Protein AF-A0AAE4NSV3-F1 (afdb_monomer)

pLDDT: mean 74.86, std 18.13, range [35.09, 97.0]

Mean predicted aligned error: 9.47 Å

Secondary structure (DSSP, 8-state):
--HHHHHHHHHHHHHHHSTTSSPP---TT--SSS---SS--S-S------HHHHHHHHHHTHHHHHHHHHHSTTHHHHHHHHHHHHHHHHHHHHHHHHHSHHHHHHHHHHHHHHHHHHHHHHS-TT------HHHHHHHHHHHHHHHHHHHT-

Organism: NCBI:txid90909

Structure (mmCIF, N/CA/C/O backbone):
data_AF-A0AAE4NSV3-F1
#
_entry.id   AF-A0AAE4NSV3-F1
#
loop_
_atom_site.group_PDB
_atom_site.id
_atom_site.type_symbol
_atom_site.label_atom_id
_atom_site.label_alt_id
_atom_site.label_comp_id
_atom_site.label_asym_id
_atom_site.label_entity_id
_atom_site.label_seq_id
_atom_site.pdbx_PDB_ins_code
_atom_site.Cartn_x
_atom_site.Cartn_y
_atom_site.Cartn_z
_atom_site.occupancy
_atom_site.B_iso_or_equiv
_atom_site.auth_seq_id
_atom_site.auth_comp_id
_atom_site.auth_asym_id
_atom_site.auth_atom_id
_atom_site.pdbx_PDB_model_num
ATOM 1 N N . MET A 1 1 ? -10.984 -1.705 21.089 1.00 61.91 1 MET A N 1
ATOM 2 C CA . MET A 1 1 ? -10.450 -1.366 19.748 1.00 61.91 1 MET A CA 1
ATOM 3 C C . MET A 1 1 ? -11.579 -0.787 18.914 1.00 61.91 1 MET A C 1
ATOM 5 O O . MET A 1 1 ? -12.696 -1.270 19.038 1.00 61.91 1 MET A O 1
ATOM 9 N N . LYS A 1 2 ? -11.322 0.249 18.108 1.00 74.06 2 LYS A N 1
ATOM 10 C CA . LYS A 1 2 ? -12.332 0.786 17.184 1.00 74.06 2 LYS A CA 1
ATOM 11 C C . LYS A 1 2 ? -12.401 -0.157 15.969 1.00 74.06 2 LYS A C 1
ATOM 13 O O . LYS A 1 2 ? -11.367 -0.337 15.326 1.00 74.06 2 LYS A O 1
ATOM 18 N N . PRO A 1 3 ? -13.552 -0.780 15.662 1.00 83.88 3 PRO A N 1
ATOM 19 C CA . PRO A 1 3 ? -13.617 -1.868 14.683 1.00 83.88 3 PRO A CA 1
ATOM 20 C C . PRO A 1 3 ? -13.300 -1.395 13.260 1.00 83.88 3 PRO A C 1
ATOM 22 O O . PRO A 1 3 ? -12.600 -2.079 12.524 1.00 83.88 3 PRO A O 1
ATOM 25 N N . VAL A 1 4 ? -13.738 -0.189 12.896 1.00 87.50 4 VAL A N 1
ATOM 26 C CA . VAL A 1 4 ? -13.551 0.373 11.550 1.00 87.50 4 VAL A CA 1
ATOM 27 C C . VAL A 1 4 ? -12.074 0.606 11.190 1.00 87.50 4 VAL A C 1
ATOM 29 O O . VAL A 1 4 ? -11.639 0.061 10.180 1.00 87.50 4 VAL A O 1
ATOM 32 N N . PRO A 1 5 ? -11.254 1.342 11.971 1.00 87.06 5 PRO A N 1
ATOM 33 C CA . PRO A 1 5 ? -9.848 1.544 11.615 1.00 87.06 5 PRO A CA 1
ATOM 34 C C . PRO A 1 5 ? -9.016 0.260 11.684 1.00 87.06 5 PRO A C 1
ATOM 36 O O . PRO A 1 5 ? -8.049 0.140 10.935 1.00 87.06 5 PRO A O 1
ATOM 39 N N . PHE A 1 6 ? -9.402 -0.701 12.527 1.00 91.19 6 PHE A N 1
ATOM 40 C CA . PHE A 1 6 ? -8.782 -2.024 12.551 1.00 91.19 6 PHE A CA 1
ATOM 41 C C . PHE A 1 6 ? -9.059 -2.793 11.251 1.00 91.19 6 PHE A C 1
ATOM 43 O O . PHE A 1 6 ? -8.125 -3.244 10.592 1.00 91.19 6 PHE A O 1
ATOM 50 N N . LEU A 1 7 ? -10.331 -2.888 10.843 1.00 92.81 7 LEU A N 1
ATOM 51 C CA . LEU A 1 7 ? -10.731 -3.538 9.590 1.00 92.81 7 LEU A CA 1
ATOM 52 C C . LEU A 1 7 ? -10.101 -2.860 8.374 1.00 92.81 7 LEU A C 1
ATOM 54 O O . LEU A 1 7 ? -9.686 -3.534 7.436 1.00 92.81 7 LEU A O 1
ATOM 58 N N . ALA A 1 8 ? -9.982 -1.534 8.410 1.00 93.06 8 ALA A N 1
ATOM 59 C CA . ALA A 1 8 ? -9.340 -0.770 7.356 1.00 93.06 8 ALA A CA 1
ATOM 60 C C . ALA A 1 8 ? -7.849 -1.127 7.221 1.00 93.06 8 ALA A C 1
ATOM 62 O O . ALA A 1 8 ? -7.381 -1.362 6.112 1.00 93.06 8 ALA A O 1
ATOM 63 N N . ALA A 1 9 ? -7.116 -1.255 8.335 1.00 92.81 9 ALA A N 1
ATOM 64 C CA . ALA A 1 9 ? -5.719 -1.699 8.322 1.00 92.81 9 ALA A CA 1
ATOM 65 C C . ALA A 1 9 ? -5.583 -3.154 7.846 1.00 92.81 9 ALA A C 1
ATOM 67 O O . ALA A 1 9 ? -4.703 -3.462 7.043 1.00 92.81 9 ALA A O 1
ATOM 68 N N . LEU A 1 10 ? -6.487 -4.037 8.279 1.00 93.62 10 LEU A N 1
ATOM 69 C CA . LEU A 1 10 ? -6.518 -5.428 7.831 1.00 93.62 10 LEU A CA 1
ATOM 70 C C . LEU A 1 10 ? -6.750 -5.533 6.317 1.00 93.62 10 LEU A C 1
ATOM 72 O O . LEU A 1 10 ? -6.074 -6.308 5.645 1.00 93.62 10 LEU A O 1
ATOM 76 N N . LEU A 1 11 ? -7.654 -4.715 5.771 1.00 93.94 11 LEU A N 1
ATOM 77 C CA . LEU A 1 11 ? -7.907 -4.631 4.335 1.00 93.94 11 LEU A CA 1
ATOM 78 C C . LEU A 1 11 ? -6.651 -4.219 3.562 1.00 93.94 11 LEU A C 1
ATOM 80 O O . LEU A 1 11 ? -6.367 -4.819 2.528 1.00 93.94 11 LEU A O 1
ATOM 84 N N . VAL A 1 12 ? -5.866 -3.263 4.071 1.00 93.88 12 VAL A N 1
ATOM 85 C CA . VAL A 1 12 ? -4.582 -2.899 3.450 1.00 93.88 12 VAL A CA 1
ATOM 86 C C . VAL A 1 12 ? -3.610 -4.080 3.463 1.00 93.88 12 VAL A C 1
ATOM 88 O O . VAL A 1 12 ? -3.029 -4.393 2.427 1.00 93.88 12 VAL A O 1
ATOM 91 N N . ILE A 1 13 ? -3.454 -4.764 4.601 1.00 93.44 13 ILE A N 1
ATOM 92 C CA . ILE A 1 13 ? -2.545 -5.917 4.721 1.00 93.44 13 ILE A CA 1
ATOM 93 C C . ILE A 1 13 ? -2.923 -7.008 3.717 1.00 93.44 13 ILE A C 1
ATOM 95 O O . ILE A 1 13 ? -2.057 -7.515 3.006 1.00 93.44 13 ILE A O 1
ATOM 99 N N . VAL A 1 14 ? -4.214 -7.335 3.615 1.00 92.69 14 VAL A N 1
ATOM 100 C CA . VAL A 1 14 ? -4.713 -8.299 2.627 1.00 92.69 14 VAL A CA 1
ATOM 101 C C . VAL A 1 14 ? -4.455 -7.796 1.210 1.00 92.69 14 VAL A C 1
ATOM 103 O O . VAL A 1 14 ? -3.956 -8.541 0.376 1.00 92.69 14 VAL A O 1
ATOM 106 N N . ALA A 1 15 ? -4.736 -6.528 0.918 1.00 90.94 15 ALA A N 1
ATOM 107 C CA . ALA A 1 15 ? -4.502 -5.967 -0.406 1.00 90.94 15 ALA A CA 1
ATOM 108 C C . ALA A 1 15 ? -3.027 -6.064 -0.833 1.00 90.94 15 ALA A C 1
ATOM 110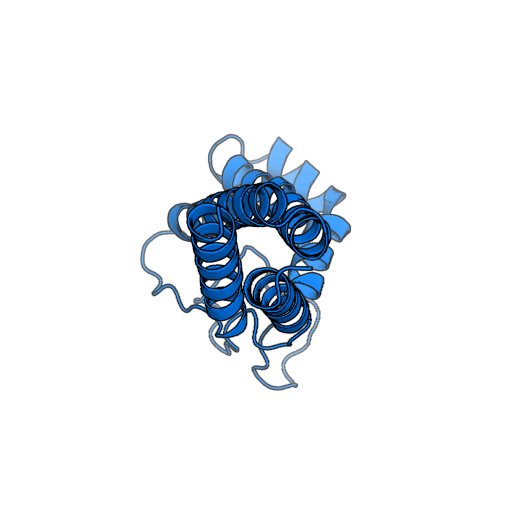 O O . ALA A 1 15 ? -2.751 -6.376 -1.990 1.00 90.94 15 ALA A O 1
ATOM 111 N N . MET A 1 16 ? -2.088 -5.853 0.095 1.00 89.94 16 MET A N 1
ATOM 112 C CA . MET A 1 16 ? -0.644 -5.927 -0.155 1.00 89.94 16 MET A CA 1
ATOM 113 C C . MET A 1 16 ? -0.157 -7.338 -0.508 1.00 89.94 16 MET A C 1
ATOM 115 O O . MET A 1 16 ? 0.791 -7.479 -1.282 1.00 89.94 16 MET A O 1
ATOM 119 N N . THR A 1 17 ? -0.772 -8.385 0.045 1.00 87.88 17 THR A N 1
ATOM 120 C CA . THR A 1 17 ? -0.356 -9.775 -0.212 1.00 87.88 17 THR A CA 1
ATOM 121 C C . THR A 1 17 ? -0.969 -10.355 -1.479 1.00 87.88 17 THR A C 1
ATOM 123 O O . THR A 1 17 ? -0.488 -11.368 -1.983 1.00 87.88 17 THR A O 1
ATOM 126 N N . MET A 1 18 ? -2.007 -9.718 -2.022 1.00 86.38 18 MET A N 1
ATOM 127 C CA . MET A 1 18 ? -2.705 -10.228 -3.193 1.00 86.38 18 MET A CA 1
ATOM 128 C C . MET A 1 18 ? -1.930 -9.973 -4.493 1.00 86.38 18 MET A C 1
ATOM 130 O O . MET A 1 18 ? -1.376 -8.888 -4.684 1.00 86.38 18 MET A O 1
ATOM 134 N N . PRO A 1 19 ? -1.966 -10.917 -5.450 1.00 79.69 19 PRO A N 1
ATOM 135 C CA . PRO A 1 19 ? -1.258 -10.809 -6.728 1.00 79.69 19 PRO A CA 1
ATOM 136 C C . PRO A 1 19 ? -1.875 -9.774 -7.685 1.00 79.69 19 PRO A C 1
ATOM 138 O O . PRO A 1 19 ? -1.386 -9.581 -8.786 1.00 79.69 19 PRO A O 1
ATOM 141 N N . TRP A 1 20 ? -2.954 -9.092 -7.305 1.00 81.88 20 TRP A N 1
ATOM 142 C CA . TRP A 1 20 ? -3.569 -8.003 -8.076 1.00 81.88 20 TRP A CA 1
ATOM 143 C C . TRP A 1 20 ? -3.316 -6.623 -7.454 1.00 81.88 20 TRP A C 1
ATOM 145 O O . TRP A 1 20 ? -4.064 -5.672 -7.701 1.00 81.88 20 TRP A O 1
ATOM 155 N N . PHE A 1 21 ? -2.278 -6.492 -6.619 1.00 82.50 21 PHE A N 1
ATOM 156 C CA . PHE A 1 21 ? -1.843 -5.182 -6.137 1.00 82.50 21 PHE A CA 1
ATOM 157 C C . PHE A 1 21 ? -1.412 -4.283 -7.299 1.00 82.50 21 PHE A C 1
ATOM 159 O O . PHE A 1 21 ? -1.786 -3.111 -7.345 1.00 82.50 21 PHE A O 1
ATOM 166 N N . THR A 1 22 ? -0.714 -4.855 -8.280 1.00 75.12 22 THR A N 1
ATOM 167 C CA . THR A 1 22 ? -0.444 -4.232 -9.580 1.00 75.12 22 THR A CA 1
ATOM 168 C C . THR A 1 22 ? -1.338 -4.835 -10.673 1.00 75.12 22 THR A C 1
ATOM 170 O O . THR A 1 22 ? -1.864 -5.941 -10.509 1.00 75.12 22 THR A O 1
ATOM 173 N N . PRO A 1 23 ? -1.568 -4.131 -11.798 1.00 68.50 23 PRO A N 1
ATOM 174 C CA . PRO A 1 23 ? -2.300 -4.697 -12.919 1.00 68.50 23 PRO A CA 1
ATOM 175 C C . PRO A 1 23 ? -1.499 -5.845 -13.542 1.00 68.50 23 PRO A C 1
ATOM 177 O O . PRO A 1 23 ? -0.295 -5.729 -13.770 1.00 68.50 23 PRO A O 1
ATOM 180 N N . GLY A 1 24 ? -2.182 -6.934 -13.889 1.00 60.12 24 GLY A N 1
ATOM 181 C CA . GLY A 1 24 ? -1.624 -7.944 -14.784 1.00 60.12 24 GLY A CA 1
ATOM 182 C C . GLY A 1 24 ? -1.433 -7.346 -16.178 1.00 60.12 24 GLY A C 1
ATOM 183 O O . GLY A 1 24 ? -2.380 -6.810 -16.757 1.00 60.12 24 GLY A O 1
ATOM 184 N N . SER A 1 25 ? -0.218 -7.384 -16.722 1.00 56.31 25 SER A N 1
ATOM 185 C CA . SER A 1 25 ? 0.082 -6.800 -18.033 1.00 56.31 25 SER A CA 1
ATOM 186 C C . SER A 1 25 ? 0.932 -7.743 -18.882 1.00 56.31 25 SER A C 1
ATOM 188 O O . SER A 1 25 ? 1.963 -8.231 -18.431 1.00 56.31 25 SER A O 1
ATOM 190 N N . LYS A 1 26 ? 0.491 -7.967 -20.129 1.00 48.56 26 LYS A N 1
ATOM 191 C CA . LYS A 1 26 ? 1.248 -8.615 -21.218 1.00 48.56 26 LYS A CA 1
ATOM 192 C C . LYS A 1 26 ? 1.999 -7.607 -22.104 1.00 48.56 26 LYS A C 1
ATOM 194 O O . LYS A 1 26 ? 2.693 -8.024 -23.024 1.00 48.56 26 LYS A O 1
ATOM 199 N N . SER A 1 27 ? 1.847 -6.300 -21.880 1.00 42.38 27 SER A N 1
ATOM 200 C CA . SER A 1 27 ? 2.454 -5.271 -22.730 1.00 42.38 27 SER A CA 1
ATOM 201 C C . SER A 1 27 ? 3.701 -4.680 -22.056 1.00 42.38 27 SER A C 1
ATOM 203 O O . SER A 1 27 ? 3.567 -4.091 -20.976 1.00 42.38 27 SER A O 1
ATOM 205 N N . PRO A 1 28 ? 4.891 -4.772 -22.682 1.00 46.94 28 PRO A N 1
ATOM 206 C CA . PRO A 1 28 ? 6.161 -4.268 -22.136 1.00 46.94 28 PRO A CA 1
ATOM 207 C C . PRO A 1 28 ? 6.210 -2.736 -21.942 1.00 46.94 28 PRO A C 1
ATOM 209 O O . PRO A 1 28 ? 7.157 -2.218 -21.339 1.00 46.94 28 PRO A O 1
ATOM 212 N N . GLU A 1 29 ? 5.182 -2.034 -22.425 1.00 38.38 29 GLU A N 1
ATOM 213 C CA . GLU A 1 29 ? 5.003 -0.579 -22.381 1.00 38.38 29 GLU A CA 1
ATOM 214 C C . GLU A 1 29 ? 4.337 -0.078 -21.087 1.00 38.38 29 GLU A C 1
ATOM 216 O O . GLU A 1 29 ? 4.465 1.094 -20.745 1.00 38.38 29 GLU A O 1
ATOM 221 N N . ILE A 1 30 ? 3.658 -0.945 -20.323 1.00 46.03 30 ILE A N 1
ATOM 222 C CA . ILE A 1 30 ? 2.914 -0.538 -19.119 1.00 46.03 30 ILE A CA 1
ATOM 223 C C . ILE A 1 30 ? 3.738 -0.889 -17.886 1.00 46.03 30 ILE A C 1
ATOM 225 O O . ILE A 1 30 ? 3.730 -2.024 -17.406 1.00 46.03 30 ILE A O 1
ATOM 229 N N . ARG A 1 31 ? 4.475 0.102 -17.386 1.00 52.78 31 ARG A N 1
ATOM 230 C CA . ARG A 1 31 ? 5.407 -0.051 -16.270 1.00 52.78 31 ARG A CA 1
ATOM 231 C C . ARG A 1 31 ? 4.902 0.737 -15.074 1.00 52.78 31 ARG A C 1
ATOM 233 O O . ARG A 1 31 ? 5.019 1.952 -15.030 1.00 52.78 31 ARG A O 1
ATOM 240 N N . MET A 1 32 ? 4.366 0.027 -14.084 1.00 54.62 32 MET A N 1
ATOM 241 C CA . MET A 1 32 ? 4.151 0.610 -12.758 1.00 54.62 32 MET A CA 1
ATOM 242 C C . MET A 1 32 ? 5.501 0.804 -12.042 1.00 54.62 32 MET A C 1
ATOM 244 O O . MET A 1 32 ? 5.614 1.617 -11.147 1.00 54.62 32 MET A O 1
ATOM 248 N N . PHE A 1 33 ? 6.560 0.117 -12.475 1.00 51.97 33 PHE A N 1
ATOM 249 C CA . PHE A 1 33 ? 7.918 0.273 -11.968 1.00 51.97 33 PHE A CA 1
ATOM 250 C C . PHE A 1 33 ? 8.937 -0.126 -13.032 1.00 51.97 33 PHE A C 1
ATOM 252 O O . PHE A 1 33 ? 8.625 -0.907 -13.932 1.00 51.97 33 PHE A O 1
ATOM 259 N N . LEU A 1 34 ? 10.203 0.242 -12.818 1.00 44.47 34 LEU A N 1
ATOM 260 C CA . LEU A 1 34 ? 11.388 -0.408 -13.401 1.00 44.47 34 LEU A CA 1
ATOM 261 C C . LEU A 1 34 ? 11.493 -1.926 -13.069 1.00 44.47 34 LEU A C 1
ATOM 263 O O . LEU A 1 34 ? 12.547 -2.533 -13.222 1.00 44.47 34 LEU A O 1
ATOM 267 N N . ALA A 1 35 ? 10.416 -2.557 -12.597 1.00 44.12 35 ALA A N 1
ATOM 268 C CA . ALA A 1 35 ? 10.253 -3.990 -12.445 1.00 44.12 35 ALA A CA 1
ATOM 269 C C . ALA A 1 35 ? 9.645 -4.562 -13.733 1.00 44.12 35 ALA A C 1
ATOM 271 O O . ALA A 1 35 ? 8.554 -5.127 -13.744 1.00 44.12 35 ALA A O 1
ATOM 272 N N . THR A 1 36 ? 10.383 -4.468 -14.839 1.00 43.59 36 THR A N 1
ATOM 273 C CA . THR A 1 36 ? 10.367 -5.609 -15.754 1.00 43.59 36 THR A CA 1
ATOM 274 C C . THR A 1 36 ? 10.908 -6.779 -14.949 1.00 43.59 36 THR A C 1
ATOM 276 O O . THR A 1 36 ? 12.094 -6.785 -14.612 1.00 43.59 36 THR A O 1
ATOM 279 N N . SER A 1 37 ? 10.040 -7.718 -14.572 1.00 36.81 37 SER A N 1
ATOM 280 C CA . SER A 1 37 ? 10.473 -9.050 -14.152 1.00 36.81 37 SER A CA 1
ATOM 281 C C . SER A 1 37 ? 11.424 -9.576 -15.233 1.00 36.81 37 SER A C 1
ATOM 283 O O . SER A 1 37 ? 10.969 -9.743 -16.364 1.00 36.81 37 SER A O 1
ATOM 285 N N . PRO A 1 38 ? 12.728 -9.779 -14.979 1.00 39.09 38 PRO A N 1
ATOM 286 C CA . PRO A 1 38 ? 13.631 -10.314 -15.986 1.00 39.09 38 PRO A CA 1
ATOM 287 C C . PRO A 1 38 ? 13.901 -11.792 -15.719 1.00 39.09 38 PRO A C 1
ATOM 289 O O . PRO A 1 38 ? 15.015 -12.249 -15.933 1.00 39.09 38 PRO A O 1
ATOM 292 N N . GLU A 1 39 ? 12.912 -12.533 -15.208 1.00 35.09 39 GLU A N 1
ATOM 293 C CA . GLU A 1 39 ? 13.086 -13.972 -14.997 1.00 35.09 39 GLU A CA 1
ATOM 294 C C . GLU A 1 39 ? 11.778 -14.775 -14.961 1.00 35.09 39 GLU A C 1
ATOM 296 O O . GLU A 1 39 ? 11.618 -15.730 -14.207 1.00 35.09 39 GLU A O 1
ATOM 301 N N . LYS A 1 40 ? 10.823 -14.436 -15.830 1.00 38.75 40 LYS A N 1
ATOM 302 C CA . LYS A 1 40 ? 9.923 -15.466 -16.357 1.00 38.75 40 LYS A CA 1
ATOM 303 C C . LYS A 1 40 ? 10.032 -15.441 -17.869 1.00 38.75 40 LYS A C 1
ATOM 305 O O . LYS A 1 40 ? 9.790 -14.411 -18.493 1.00 38.75 40 LYS A O 1
ATOM 310 N N . GLY A 1 41 ? 10.469 -16.568 -18.430 1.00 37.28 41 GLY A N 1
ATOM 311 C CA . GLY A 1 41 ? 10.489 -16.800 -19.868 1.00 37.28 41 GLY A CA 1
ATOM 312 C C . GLY A 1 41 ? 9.103 -16.606 -20.504 1.00 37.28 41 GLY A C 1
ATOM 313 O O . GLY A 1 41 ? 8.125 -16.327 -19.809 1.00 37.28 41 GLY A O 1
ATOM 314 N N . PRO A 1 42 ? 8.986 -16.770 -21.830 1.00 37.28 42 PRO A N 1
ATOM 315 C CA . PRO A 1 42 ? 7.811 -16.367 -22.607 1.00 37.28 42 PRO A CA 1
ATOM 316 C C . PRO A 1 42 ? 6.535 -17.207 -22.369 1.00 37.28 42 PRO A C 1
ATOM 318 O O . PRO A 1 42 ? 5.610 -17.166 -23.176 1.00 37.28 42 PRO A O 1
ATOM 321 N N . ALA A 1 43 ? 6.433 -17.942 -21.263 1.00 42.44 43 ALA A N 1
ATOM 322 C CA . ALA A 1 43 ? 5.290 -18.773 -20.925 1.00 42.44 43 ALA A CA 1
ATOM 323 C C . ALA A 1 43 ? 4.999 -18.703 -19.419 1.00 42.44 43 ALA A C 1
ATOM 325 O O . ALA A 1 43 ? 5.636 -19.397 -18.639 1.00 42.44 43 ALA A O 1
ATOM 326 N N . GLU A 1 44 ? 4.072 -17.827 -19.020 1.00 39.44 44 GLU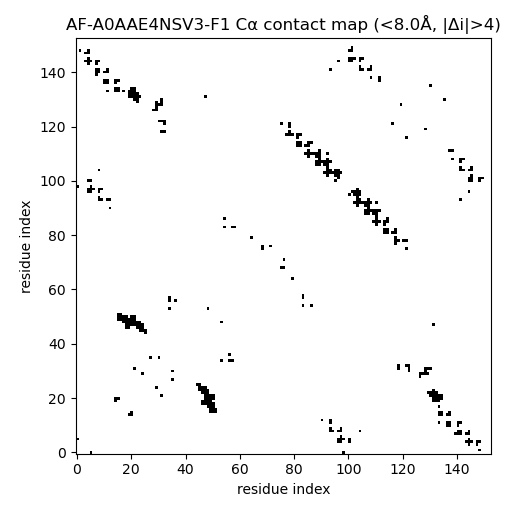 A N 1
ATOM 327 C CA . GLU A 1 44 ? 3.022 -18.054 -18.007 1.00 39.44 44 GLU A CA 1
ATOM 328 C C . GLU A 1 44 ? 2.291 -16.731 -17.723 1.00 39.44 44 GLU A C 1
ATOM 330 O O . GLU A 1 44 ? 2.899 -15.668 -17.664 1.00 39.44 44 GLU A O 1
ATOM 335 N N . GLY A 1 45 ? 0.958 -16.790 -17.677 1.00 42.44 45 GLY A N 1
ATOM 336 C CA . GLY A 1 45 ? 0.057 -15.685 -18.008 1.00 42.44 45 GLY A CA 1
ATOM 337 C C . GLY A 1 45 ? 0.152 -14.414 -17.159 1.00 42.44 45 GLY A C 1
ATOM 338 O O . GLY A 1 45 ? 0.731 -14.393 -16.082 1.00 42.44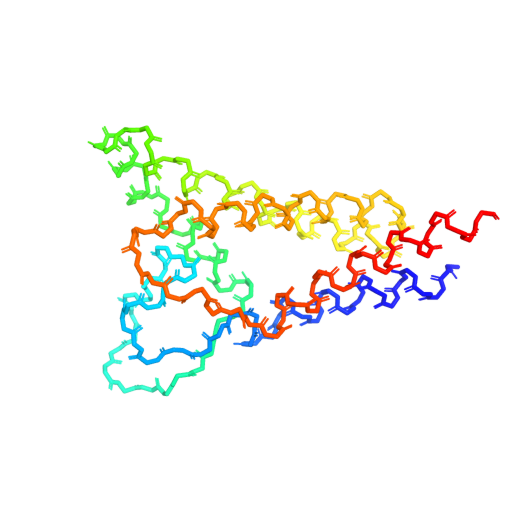 45 GLY A O 1
ATOM 339 N N . GLY A 1 46 ? -0.460 -13.346 -17.684 1.00 52.53 46 GLY A N 1
ATOM 340 C CA . GLY A 1 46 ? -0.454 -11.977 -17.152 1.00 52.53 4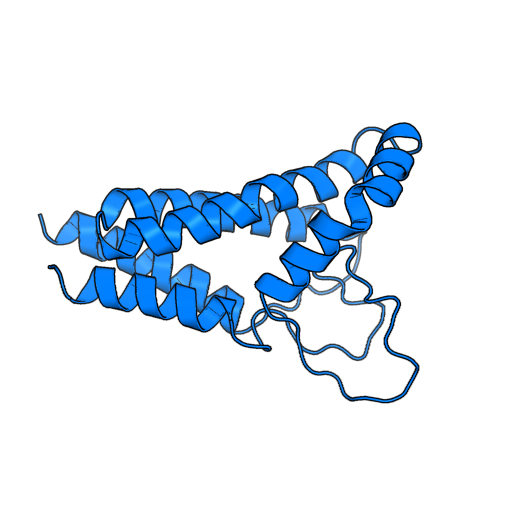6 GLY A CA 1
ATOM 341 C C . GLY A 1 46 ? -1.142 -11.798 -15.799 1.00 52.53 46 GLY A C 1
ATOM 342 O O . GLY A 1 46 ? -2.100 -11.039 -15.689 1.00 52.53 46 GLY A O 1
ATOM 343 N N . GLN A 1 47 ? -0.655 -12.491 -14.778 1.00 59.09 47 GLN A N 1
ATOM 344 C CA . GLN A 1 47 ? -0.962 -12.244 -13.381 1.00 59.09 47 GLN A CA 1
ATOM 345 C C . GLN A 1 47 ? -0.194 -10.999 -12.925 1.00 59.09 47 GLN A C 1
ATOM 347 O O . GLN A 1 47 ? 0.958 -10.794 -13.307 1.00 59.09 47 GLN A O 1
ATOM 352 N N . GLY A 1 48 ? -0.863 -10.128 -12.168 1.00 64.75 48 GLY A N 1
ATOM 353 C CA . GLY A 1 48 ? -0.215 -8.983 -11.535 1.00 64.75 48 GLY A CA 1
ATOM 354 C C . GLY A 1 48 ? 0.816 -9.424 -10.491 1.00 64.75 48 GLY A C 1
ATOM 355 O O . GLY A 1 48 ? 1.035 -10.612 -10.249 1.00 64.75 48 GLY A O 1
ATOM 356 N N . LEU A 1 49 ? 1.440 -8.444 -9.852 1.00 75.69 49 LEU A N 1
ATOM 357 C CA . LEU A 1 49 ? 2.389 -8.647 -8.765 1.00 75.69 49 LEU A CA 1
ATOM 358 C C . LEU A 1 49 ? 1.761 -8.222 -7.441 1.00 75.69 49 LEU A C 1
ATOM 360 O O . LEU A 1 49 ? 1.002 -7.247 -7.379 1.00 75.69 49 LEU A O 1
ATOM 364 N N . SER A 1 50 ? 2.126 -8.928 -6.372 1.00 83.62 50 SER A N 1
ATOM 365 C CA . SER A 1 50 ? 1.860 -8.448 -5.020 1.00 83.62 50 SER A CA 1
ATOM 366 C C . SER A 1 50 ? 2.781 -7.279 -4.665 1.00 83.62 50 SER A C 1
ATOM 368 O O . SER A 1 50 ? 3.823 -7.048 -5.291 1.00 83.62 50 SER A O 1
ATOM 370 N N . PHE A 1 51 ? 2.424 -6.542 -3.614 1.00 83.56 51 PHE A N 1
ATOM 371 C CA . PHE A 1 51 ? 3.280 -5.488 -3.073 1.00 83.56 51 PHE A CA 1
ATOM 372 C C . PHE A 1 51 ? 4.626 -6.040 -2.583 1.00 83.56 51 PHE A C 1
ATOM 374 O O . PHE A 1 51 ? 5.667 -5.401 -2.739 1.00 83.56 51 PHE A O 1
ATOM 381 N N . VAL A 1 52 ? 4.615 -7.253 -2.026 1.00 83.81 52 VAL A N 1
ATOM 382 C CA . VAL A 1 52 ? 5.816 -7.932 -1.526 1.00 83.81 52 VAL A CA 1
ATOM 383 C C . VAL A 1 52 ? 6.759 -8.296 -2.670 1.00 83.81 52 VAL A C 1
ATOM 385 O O . VAL A 1 52 ? 7.970 -8.126 -2.537 1.00 83.81 52 VAL A O 1
ATOM 388 N N . ASP A 1 53 ? 6.226 -8.753 -3.803 1.00 80.56 53 ASP A N 1
ATOM 389 C CA . ASP A 1 53 ? 7.041 -9.107 -4.970 1.00 80.56 53 ASP A CA 1
ATOM 390 C C . ASP A 1 53 ? 7.714 -7.873 -5.577 1.00 80.56 53 ASP A C 1
ATOM 392 O O . ASP A 1 53 ? 8.894 -7.918 -5.932 1.00 80.56 53 ASP A O 1
ATOM 396 N N . MET A 1 54 ? 7.009 -6.737 -5.608 1.00 78.00 54 MET A N 1
ATOM 397 C CA . MET A 1 54 ? 7.611 -5.459 -5.994 1.00 78.00 54 MET A CA 1
ATOM 398 C C . MET A 1 54 ? 8.728 -5.037 -5.044 1.00 78.00 54 MET A C 1
ATOM 400 O O . MET A 1 54 ? 9.820 -4.690 -5.499 1.00 78.00 54 MET A O 1
ATOM 404 N N . ALA A 1 55 ? 8.479 -5.098 -3.732 1.00 81.81 55 ALA A N 1
ATOM 405 C CA . ALA A 1 55 ? 9.482 -4.764 -2.731 1.00 81.81 55 ALA A CA 1
ATOM 406 C C . ALA A 1 55 ? 10.731 -5.639 -2.915 1.00 81.81 55 ALA A C 1
ATOM 408 O O . ALA A 1 55 ? 11.837 -5.117 -3.029 1.00 81.81 55 ALA A O 1
ATOM 409 N N . LYS A 1 56 ? 10.567 -6.963 -3.040 1.00 78.44 56 LYS A N 1
ATOM 410 C CA . LYS A 1 56 ? 11.675 -7.896 -3.303 1.00 78.44 56 LYS A CA 1
ATOM 411 C C . LYS A 1 56 ? 12.468 -7.511 -4.549 1.00 78.44 56 LYS A C 1
ATOM 413 O O . LYS A 1 56 ? 13.693 -7.475 -4.485 1.00 78.44 56 LYS A O 1
ATOM 418 N N . GLY A 1 57 ? 11.794 -7.182 -5.652 1.00 73.69 57 GLY A N 1
ATOM 419 C CA . GLY A 1 57 ? 12.452 -6.765 -6.892 1.00 73.69 57 GLY A CA 1
ATOM 420 C C . GLY A 1 57 ? 13.336 -5.525 -6.728 1.00 73.69 57 GLY A C 1
ATOM 421 O O . GLY A 1 57 ? 14.395 -5.441 -7.348 1.00 73.69 57 GLY A O 1
ATOM 422 N N . ILE A 1 58 ? 12.936 -4.595 -5.860 1.00 74.19 58 ILE A N 1
ATOM 423 C CA . ILE A 1 58 ? 13.679 -3.361 -5.576 1.00 74.19 58 ILE A CA 1
ATOM 424 C C . ILE A 1 58 ? 14.807 -3.612 -4.570 1.00 74.19 58 ILE A C 1
ATOM 426 O O . ILE A 1 58 ? 15.929 -3.167 -4.783 1.00 74.19 58 ILE A O 1
ATOM 430 N N . TYR A 1 59 ? 14.558 -4.357 -3.492 1.00 75.88 59 TYR A N 1
ATOM 431 C CA . TYR A 1 59 ? 15.566 -4.585 -2.450 1.00 75.88 59 TYR A CA 1
ATOM 432 C C . TYR A 1 59 ? 16.651 -5.590 -2.855 1.00 75.88 59 TYR A C 1
ATOM 434 O O . TYR A 1 59 ? 17.802 -5.421 -2.456 1.00 75.88 59 TYR A O 1
ATOM 442 N N . LEU A 1 60 ? 16.324 -6.619 -3.646 1.00 75.56 60 LEU A N 1
ATOM 443 C CA . LEU A 1 60 ? 17.288 -7.654 -4.047 1.00 75.56 60 LEU A CA 1
ATOM 444 C C . LEU A 1 60 ? 18.210 -7.206 -5.187 1.00 75.56 60 LEU A C 1
ATOM 446 O O . LEU A 1 60 ? 19.310 -7.727 -5.322 1.00 75.56 60 LEU A O 1
ATOM 450 N N . LYS A 1 61 ? 17.817 -6.206 -5.981 1.00 66.75 61 LYS A N 1
ATOM 451 C CA . LYS A 1 61 ? 18.638 -5.670 -7.083 1.00 66.75 61 LYS A CA 1
ATOM 452 C C . LYS A 1 61 ? 19.543 -4.510 -6.674 1.00 66.75 61 LYS A C 1
ATOM 454 O O . LYS A 1 61 ? 19.922 -3.689 -7.509 1.00 66.75 61 LYS A O 1
ATOM 459 N N . LYS A 1 62 ? 19.885 -4.426 -5.388 1.00 62.16 62 LYS A N 1
ATOM 460 C CA . LYS A 1 62 ? 20.607 -3.301 -4.781 1.00 62.16 62 LYS A CA 1
ATOM 461 C C . LYS A 1 62 ? 21.920 -2.957 -5.496 1.00 62.16 62 LYS A C 1
ATOM 463 O O . LYS A 1 62 ? 22.250 -1.779 -5.601 1.00 62.16 62 LYS A O 1
ATOM 468 N N . ASP A 1 63 ? 22.632 -3.951 -6.022 1.00 61.41 63 ASP A N 1
ATOM 469 C CA . ASP A 1 63 ? 23.920 -3.740 -6.697 1.00 61.41 63 ASP A CA 1
ATOM 470 C C . ASP A 1 63 ? 23.759 -3.147 -8.102 1.00 61.41 63 ASP A C 1
ATOM 472 O O . ASP A 1 63 ? 24.441 -2.182 -8.446 1.00 61.41 63 ASP A O 1
ATOM 476 N N . ALA A 1 64 ? 22.778 -3.631 -8.872 1.00 59.91 64 ALA A N 1
ATOM 477 C CA . ALA A 1 64 ? 22.405 -3.039 -10.159 1.00 59.91 64 ALA A CA 1
ATOM 478 C C . ALA A 1 64 ? 21.855 -1.611 -9.982 1.00 59.91 64 ALA A C 1
ATOM 480 O O . ALA A 1 64 ? 22.155 -0.716 -10.767 1.00 59.91 64 ALA A O 1
ATOM 481 N N . LEU A 1 65 ? 21.107 -1.385 -8.900 1.00 60.41 65 LEU A N 1
ATOM 482 C CA . LEU A 1 65 ? 20.599 -0.077 -8.491 1.00 60.41 65 LEU A CA 1
ATOM 483 C C . LEU A 1 65 ? 21.721 0.899 -8.129 1.00 60.41 65 LEU A C 1
ATOM 485 O O . LEU A 1 65 ? 21.674 2.057 -8.528 1.00 60.41 65 LEU A O 1
ATOM 489 N N . LYS A 1 66 ? 22.743 0.435 -7.401 1.00 61.81 66 LYS A N 1
ATOM 490 C CA . LYS A 1 66 ? 23.918 1.237 -7.038 1.00 61.81 66 LYS A CA 1
ATOM 491 C C . LYS A 1 66 ? 24.721 1.628 -8.277 1.00 61.81 66 LYS A C 1
ATOM 493 O O . LYS A 1 66 ? 25.161 2.769 -8.375 1.00 61.81 66 LYS A O 1
ATOM 498 N N . GLN A 1 67 ? 24.880 0.706 -9.222 1.00 61.50 67 GLN A N 1
ATOM 499 C CA . GLN A 1 67 ? 25.586 0.957 -10.474 1.00 61.50 67 GLN A CA 1
ATOM 500 C C . GLN A 1 67 ? 24.830 1.952 -11.371 1.00 61.50 67 GLN A C 1
ATOM 502 O O . GLN A 1 67 ? 25.445 2.876 -11.896 1.00 61.50 67 GLN A O 1
ATOM 507 N N . ASP A 1 68 ? 23.501 1.838 -11.474 1.00 60.41 68 ASP A N 1
ATOM 508 C CA . ASP A 1 68 ? 22.669 2.785 -12.233 1.00 60.41 68 ASP A CA 1
ATOM 509 C C . ASP A 1 68 ? 22.632 4.179 -11.572 1.00 60.41 68 ASP A C 1
ATOM 511 O O . ASP A 1 68 ? 22.654 5.198 -12.262 1.00 60.41 68 ASP A O 1
ATOM 515 N N . LEU A 1 69 ? 22.678 4.241 -10.231 1.00 62.34 69 LEU A N 1
ATOM 516 C CA . LEU A 1 69 ? 22.796 5.496 -9.473 1.00 62.34 69 LEU A CA 1
ATOM 517 C C . LEU A 1 69 ? 24.104 6.241 -9.757 1.00 62.34 69 LEU A C 1
ATOM 519 O O . LEU A 1 69 ? 24.108 7.467 -9.817 1.00 62.34 69 LEU A O 1
ATOM 523 N N . ILE A 1 70 ? 25.207 5.498 -9.884 1.00 62.62 70 ILE A N 1
ATOM 524 C CA . ILE A 1 70 ? 26.538 6.054 -10.155 1.00 62.62 70 ILE A CA 1
ATOM 525 C C . ILE A 1 70 ? 26.622 6.569 -11.600 1.00 62.62 70 ILE A C 1
ATOM 527 O O . ILE A 1 70 ? 27.308 7.555 -11.853 1.00 62.62 70 ILE A O 1
ATOM 531 N N . LEU A 1 71 ? 25.920 5.925 -12.539 1.00 58.56 71 LEU A N 1
ATOM 532 C CA . LEU A 1 71 ? 26.046 6.195 -13.974 1.00 58.56 71 LEU A CA 1
ATOM 533 C C . LEU A 1 71 ? 25.031 7.214 -14.527 1.00 58.56 71 LEU A C 1
ATOM 535 O O . LEU A 1 71 ? 25.369 7.934 -15.459 1.00 58.56 71 LEU A O 1
ATOM 539 N N . ASN A 1 72 ? 23.809 7.298 -13.985 1.00 58.06 72 ASN A N 1
ATOM 540 C CA . ASN A 1 72 ? 22.684 8.022 -14.608 1.00 58.06 72 ASN A CA 1
ATOM 541 C C . ASN A 1 72 ? 22.098 9.165 -13.745 1.00 58.06 72 ASN A C 1
ATOM 543 O O . ASN A 1 72 ? 20.884 9.377 -13.729 1.00 58.06 72 ASN A O 1
ATOM 547 N N . GLY A 1 73 ? 22.952 9.875 -13.004 1.00 54.81 73 GLY A N 1
ATOM 548 C CA . GLY A 1 73 ? 22.593 10.825 -11.942 1.00 54.81 73 GLY A CA 1
ATOM 549 C C . GLY A 1 73 ? 21.348 11.712 -12.147 1.00 54.81 73 GLY A C 1
ATOM 550 O O . GLY A 1 73 ? 21.094 12.268 -13.214 1.00 54.81 73 GLY A O 1
ATOM 551 N N . GLY A 1 74 ? 20.599 11.892 -11.051 1.00 57.28 74 GLY A N 1
ATOM 552 C CA . GLY A 1 74 ? 19.582 12.934 -10.870 1.00 57.28 74 GLY A CA 1
ATOM 553 C C . GLY A 1 74 ? 18.145 12.430 -10.998 1.00 57.28 74 GLY A C 1
ATOM 554 O O . GLY A 1 74 ? 17.495 12.138 -9.996 1.00 57.28 74 GLY A O 1
ATOM 555 N N . ALA A 1 75 ? 17.633 12.326 -12.226 1.00 55.94 75 ALA A N 1
ATOM 556 C CA . ALA A 1 75 ? 16.215 12.041 -12.476 1.00 55.94 75 ALA A CA 1
ATOM 557 C C . ALA A 1 75 ? 15.848 10.557 -12.279 1.00 55.94 75 ALA A C 1
ATOM 559 O O . ALA A 1 75 ? 14.867 10.241 -11.607 1.00 55.94 75 ALA A O 1
ATOM 560 N N . LYS A 1 76 ? 16.674 9.622 -12.776 1.00 57.88 76 LYS A N 1
ATOM 561 C CA . LYS A 1 76 ? 16.468 8.177 -12.546 1.00 57.88 76 LYS A CA 1
ATOM 562 C C . LYS A 1 76 ? 16.652 7.786 -11.077 1.00 57.88 76 LYS A C 1
ATOM 564 O O . LYS A 1 76 ? 15.985 6.876 -10.593 1.00 57.88 76 LYS A O 1
ATOM 569 N N . THR A 1 77 ? 17.512 8.503 -10.355 1.00 60.84 77 THR A N 1
ATOM 570 C CA . THR A 1 77 ? 17.803 8.281 -8.933 1.00 60.84 77 THR A CA 1
ATOM 571 C C . THR A 1 77 ? 16.573 8.495 -8.043 1.00 60.84 77 THR A C 1
ATOM 573 O O . THR A 1 77 ? 16.324 7.696 -7.139 1.00 60.84 77 THR A O 1
ATOM 576 N N . LEU A 1 78 ? 15.759 9.523 -8.317 1.00 62.34 78 LEU A N 1
ATOM 577 C CA . LEU A 1 78 ? 14.531 9.798 -7.557 1.00 62.34 78 LEU A CA 1
ATOM 578 C C . LEU A 1 78 ? 13.462 8.718 -7.765 1.00 62.34 78 LEU A C 1
ATOM 580 O O . LEU A 1 78 ? 12.839 8.283 -6.798 1.00 62.34 78 LEU A O 1
ATOM 584 N N . ASN A 1 79 ? 13.336 8.210 -8.993 1.00 64.31 79 ASN A N 1
ATOM 585 C CA . ASN A 1 79 ? 12.386 7.152 -9.367 1.00 64.31 79 ASN A CA 1
ATOM 586 C C . ASN A 1 79 ? 12.665 5.805 -8.689 1.00 64.31 79 ASN A C 1
ATOM 588 O O . ASN A 1 79 ? 11.824 4.914 -8.694 1.00 64.31 79 ASN A O 1
ATOM 592 N N . ILE A 1 80 ? 13.856 5.652 -8.118 1.00 66.44 80 ILE A N 1
ATOM 593 C CA . ILE A 1 80 ? 14.312 4.472 -7.386 1.00 66.44 80 ILE A CA 1
ATOM 594 C C . ILE A 1 80 ? 14.221 4.691 -5.869 1.00 66.44 80 ILE A C 1
ATOM 596 O O . ILE A 1 80 ? 13.823 3.791 -5.125 1.00 66.44 80 ILE A O 1
ATOM 600 N N . LEU A 1 81 ? 14.579 5.891 -5.401 1.00 72.50 81 LEU A N 1
ATOM 601 C CA . LEU A 1 81 ? 14.603 6.243 -3.979 1.00 72.50 81 LEU A CA 1
ATOM 602 C C . LEU A 1 81 ? 13.207 6.418 -3.378 1.00 72.50 81 LEU A C 1
ATOM 604 O O . LEU A 1 81 ? 12.961 5.928 -2.277 1.00 72.50 81 LEU A O 1
ATOM 608 N N . LEU A 1 82 ? 12.293 7.091 -4.085 1.00 79.88 82 LEU A N 1
ATOM 609 C CA . LEU A 1 82 ? 10.907 7.291 -3.638 1.00 79.88 82 LEU A CA 1
ATOM 610 C C . LEU A 1 82 ? 10.224 5.950 -3.274 1.00 79.88 82 LEU A C 1
ATOM 612 O O . LEU A 1 82 ? 9.724 5.815 -2.158 1.00 79.88 82 LEU A O 1
ATOM 616 N N . PRO A 1 83 ? 10.287 4.912 -4.125 1.00 77.75 83 PRO A N 1
ATOM 617 C CA . PRO A 1 83 ? 9.846 3.558 -3.805 1.00 77.75 83 PRO A CA 1
ATOM 618 C C . PRO A 1 83 ? 10.472 2.975 -2.546 1.00 77.75 83 PRO A C 1
ATOM 620 O O . PRO A 1 83 ? 9.767 2.458 -1.684 1.00 77.75 83 PRO A O 1
ATOM 623 N N . LEU A 1 84 ? 11.800 3.068 -2.439 1.00 82.50 84 LEU A N 1
ATOM 624 C CA . LEU A 1 84 ? 12.585 2.471 -1.361 1.00 82.50 84 LEU A CA 1
ATOM 625 C C . LEU A 1 84 ? 12.140 2.979 0.015 1.00 82.50 84 LEU A C 1
ATOM 627 O O . LEU A 1 84 ? 12.212 2.244 1.000 1.00 82.50 84 LEU A O 1
ATOM 631 N N . VAL A 1 85 ? 11.671 4.226 0.063 1.00 87.00 85 VAL A N 1
ATOM 632 C CA . VAL A 1 85 ? 11.093 4.862 1.250 1.00 87.00 85 VAL A CA 1
ATOM 633 C C . VAL A 1 85 ? 9.595 4.564 1.373 1.00 87.00 85 VAL A C 1
ATOM 635 O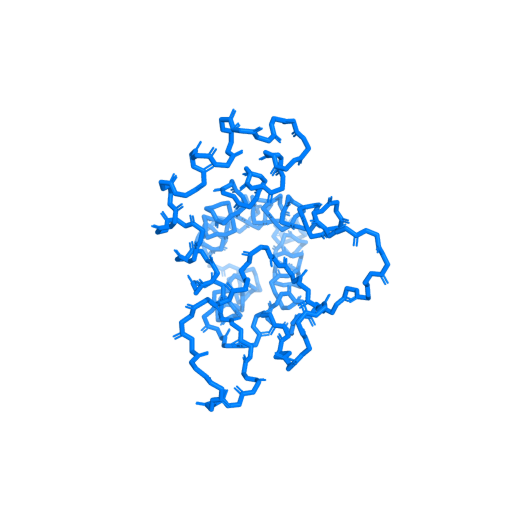 O . VAL A 1 85 ? 9.106 4.322 2.474 1.00 87.00 85 VAL A O 1
ATOM 638 N N . ALA A 1 86 ? 8.853 4.528 0.266 1.00 89.25 86 ALA A N 1
ATOM 639 C CA . ALA A 1 86 ? 7.420 4.250 0.279 1.00 89.25 86 ALA A CA 1
ATOM 640 C C . ALA A 1 86 ? 7.084 2.851 0.818 1.00 89.25 86 ALA A C 1
ATOM 642 O O . ALA A 1 86 ? 6.162 2.719 1.626 1.00 89.25 86 ALA A O 1
ATOM 643 N N . PHE A 1 87 ? 7.836 1.815 0.413 1.00 89.38 87 PHE A N 1
ATOM 644 C CA . PHE A 1 87 ? 7.549 0.428 0.798 1.00 89.38 87 PHE A CA 1
ATOM 645 C C . PHE A 1 87 ? 7.512 0.233 2.331 1.00 89.38 87 PHE A C 1
ATOM 647 O O . PHE A 1 87 ? 6.492 -0.238 2.844 1.00 89.38 87 PHE A O 1
ATOM 654 N N . PRO A 1 88 ? 8.545 0.641 3.097 1.00 91.94 88 PRO A N 1
ATOM 655 C CA . PRO A 1 88 ? 8.545 0.527 4.551 1.00 91.94 88 PRO A CA 1
ATOM 656 C C . PRO A 1 88 ? 7.480 1.392 5.218 1.00 91.94 88 PRO A C 1
ATOM 658 O O . PRO A 1 88 ? 6.885 0.944 6.193 1.00 91.94 88 PRO A O 1
ATOM 661 N N . LEU A 1 89 ? 7.205 2.597 4.702 1.00 95.19 89 LEU A N 1
ATOM 662 C CA . LEU A 1 89 ? 6.171 3.475 5.260 1.00 95.19 89 LEU A CA 1
ATOM 663 C C . LEU A 1 89 ? 4.778 2.848 5.154 1.00 95.19 89 LEU A C 1
ATOM 665 O O . LEU A 1 89 ? 4.014 2.899 6.112 1.00 95.19 89 LEU A O 1
ATOM 669 N N . ILE A 1 90 ? 4.460 2.221 4.021 1.00 94.44 90 ILE A N 1
ATOM 670 C CA . ILE A 1 90 ? 3.180 1.531 3.812 1.00 94.44 90 ILE A CA 1
ATOM 671 C C . ILE A 1 90 ? 3.059 0.329 4.756 1.00 94.44 90 ILE A C 1
ATOM 673 O O . ILE A 1 90 ? 2.041 0.182 5.430 1.00 94.44 90 ILE A O 1
ATOM 677 N N . VAL A 1 91 ? 4.103 -0.499 4.868 1.00 94.00 91 VAL A N 1
ATOM 678 C CA . VAL A 1 91 ? 4.114 -1.648 5.794 1.00 94.00 91 VAL A CA 1
ATOM 679 C C . VAL A 1 91 ? 3.951 -1.173 7.236 1.00 94.00 91 VAL A C 1
ATOM 681 O O . VAL A 1 91 ? 3.056 -1.632 7.945 1.00 94.00 91 VAL A O 1
ATOM 684 N N . LEU A 1 92 ? 4.778 -0.217 7.661 1.00 94.31 92 LEU A N 1
ATOM 685 C CA . LEU A 1 92 ? 4.742 0.342 9.007 1.00 94.31 92 LEU A CA 1
ATOM 686 C C . LEU A 1 92 ? 3.381 0.972 9.304 1.00 94.31 92 LEU A C 1
ATOM 688 O O . LEU A 1 92 ? 2.819 0.739 10.371 1.00 94.31 92 LEU A O 1
ATOM 692 N N . GLY A 1 93 ? 2.827 1.718 8.349 1.00 95.25 93 GLY A N 1
ATOM 693 C CA . GLY A 1 93 ? 1.513 2.333 8.456 1.00 95.25 93 GLY A CA 1
ATOM 694 C C . GLY A 1 93 ? 0.397 1.308 8.633 1.00 95.25 93 GLY A C 1
ATOM 695 O O . GLY A 1 93 ? -0.455 1.480 9.503 1.00 95.25 93 GLY A O 1
ATOM 696 N N . ALA A 1 94 ? 0.424 0.207 7.877 1.00 94.00 94 ALA A N 1
ATOM 697 C CA . ALA A 1 94 ? -0.562 -0.866 7.990 1.00 94.00 94 ALA A CA 1
ATOM 698 C C . ALA A 1 94 ? -0.488 -1.567 9.358 1.00 94.00 94 ALA A C 1
ATOM 700 O O . ALA A 1 94 ? -1.506 -1.706 10.037 1.00 94.00 94 ALA A O 1
ATOM 701 N N . PHE A 1 95 ? 0.717 -1.928 9.814 1.00 93.56 95 PHE A N 1
ATOM 702 C CA . PHE A 1 95 ? 0.917 -2.556 11.125 1.00 93.56 95 PHE A CA 1
ATOM 703 C C . PHE A 1 95 ? 0.560 -1.621 12.282 1.00 93.56 95 PHE A C 1
ATOM 705 O O . PHE A 1 95 ? -0.180 -2.005 13.188 1.00 93.56 95 PHE A O 1
ATOM 712 N N . MET A 1 96 ? 1.031 -0.373 12.249 1.00 92.88 96 MET A N 1
ATOM 713 C CA . MET A 1 96 ? 0.663 0.625 13.252 1.00 92.88 96 MET A CA 1
ATOM 714 C C . MET A 1 96 ? -0.830 0.953 13.197 1.00 92.88 96 MET A C 1
ATOM 716 O O . MET A 1 96 ? -1.406 1.266 14.233 1.00 92.88 96 MET A O 1
ATOM 720 N N . GLY A 1 97 ? -1.476 0.862 12.033 1.00 89.94 97 GLY A N 1
ATOM 721 C CA . GLY A 1 97 ? -2.905 1.120 11.852 1.00 89.94 97 GLY A CA 1
ATOM 722 C C . GLY A 1 97 ? -3.801 0.137 12.610 1.00 89.94 97 GLY A C 1
ATOM 723 O O . GLY A 1 97 ? -4.887 0.525 13.043 1.00 89.94 97 GLY A O 1
ATOM 724 N N . LEU A 1 98 ? -3.330 -1.095 12.853 1.00 90.31 98 LEU A N 1
ATOM 725 C CA . LEU A 1 98 ? -4.042 -2.093 13.663 1.00 90.31 98 LEU A CA 1
ATOM 726 C C . LEU A 1 98 ? -4.172 -1.671 15.135 1.00 90.31 98 LEU A C 1
ATOM 728 O O . LEU A 1 98 ? -5.193 -1.939 15.767 1.00 90.31 98 LEU A O 1
ATOM 732 N N . PHE A 1 99 ? -3.150 -1.005 15.683 1.00 85.06 99 PHE A N 1
ATOM 733 C CA . PHE A 1 99 ? -3.058 -0.702 17.118 1.00 85.06 99 PHE A CA 1
ATOM 734 C C . PHE A 1 99 ? -3.253 0.784 17.438 1.00 85.06 99 PHE A C 1
ATOM 736 O O . PHE A 1 99 ? -3.887 1.138 18.429 1.00 85.06 99 PHE A O 1
ATOM 743 N N . ASN A 1 100 ? -2.730 1.666 16.587 1.00 75.19 100 ASN A N 1
ATOM 744 C CA . ASN A 1 100 ? -2.627 3.107 16.792 1.00 75.19 100 ASN A CA 1
ATOM 745 C C . ASN A 1 100 ? -3.212 3.859 15.581 1.00 75.19 100 ASN A C 1
ATOM 747 O O . ASN A 1 100 ? -2.528 4.621 14.889 1.00 75.19 100 ASN A O 1
ATOM 751 N N . GLY A 1 101 ? -4.504 3.596 15.333 1.00 76.56 101 GLY A N 1
ATOM 752 C CA . GLY A 1 101 ? -5.239 3.887 14.094 1.00 76.56 101 GLY A CA 1
ATOM 753 C C . GLY A 1 101 ? -4.875 5.201 13.403 1.00 76.56 101 GLY A C 1
ATOM 754 O O . GLY A 1 101 ? -4.464 5.183 12.249 1.00 76.56 101 GLY A O 1
ATOM 755 N N . LYS A 1 102 ? -4.929 6.348 14.092 1.00 89.38 102 LYS A N 1
ATOM 756 C CA . LYS A 1 102 ? -4.677 7.649 13.440 1.00 89.38 102 LYS A CA 1
ATOM 757 C C . LYS A 1 102 ? -3.255 7.792 12.876 1.00 89.38 102 LYS A C 1
ATOM 759 O O . LYS A 1 102 ? -3.090 8.293 11.771 1.00 89.38 102 LYS A O 1
ATOM 764 N N . PHE A 1 103 ? -2.234 7.370 13.626 1.00 91.19 103 PHE A N 1
ATOM 765 C CA . PHE A 1 103 ? -0.838 7.577 13.235 1.00 91.19 103 PHE A CA 1
ATOM 766 C C . PHE A 1 103 ? -0.411 6.556 12.190 1.00 91.19 103 PHE A C 1
ATOM 768 O O . PHE A 1 103 ? 0.223 6.931 11.211 1.00 91.19 103 PHE A O 1
ATOM 775 N N . GLY A 1 104 ? -0.811 5.293 12.358 1.00 93.81 104 GLY A N 1
ATOM 776 C CA . GLY A 1 104 ? -0.524 4.259 11.368 1.00 93.81 104 GLY A CA 1
ATOM 777 C C . GLY A 1 104 ? -1.147 4.572 10.011 1.00 93.81 104 GLY A C 1
ATOM 778 O O . GLY A 1 104 ? -0.446 4.589 9.003 1.00 93.81 104 GLY A O 1
ATOM 779 N N . HIS A 1 105 ? -2.433 4.939 9.991 1.00 95.19 105 HIS A N 1
ATOM 780 C CA . HIS A 1 105 ? -3.115 5.295 8.746 1.00 95.19 105 HIS A CA 1
ATOM 781 C C . HIS A 1 105 ? -2.523 6.544 8.079 1.00 95.19 105 HIS A C 1
ATOM 783 O O . HIS A 1 105 ? -2.361 6.559 6.862 1.00 95.19 105 HIS A O 1
ATOM 789 N N . ALA A 1 106 ? -2.111 7.555 8.855 1.00 95.81 106 ALA A N 1
ATOM 790 C CA . ALA A 1 106 ? -1.432 8.736 8.317 1.00 95.81 106 ALA A CA 1
ATOM 791 C C . ALA A 1 106 ? -0.057 8.407 7.704 1.00 95.81 106 ALA A C 1
ATOM 793 O O . ALA A 1 106 ? 0.232 8.836 6.589 1.00 95.81 106 ALA A O 1
ATOM 794 N N . ILE A 1 107 ? 0.776 7.619 8.396 1.00 95.94 107 ILE A N 1
ATOM 795 C CA . ILE A 1 107 ? 2.086 7.178 7.884 1.00 95.94 107 ILE A CA 1
ATOM 796 C C . ILE A 1 107 ? 1.908 6.347 6.606 1.00 95.94 107 ILE A C 1
ATOM 798 O O . ILE A 1 107 ? 2.624 6.555 5.626 1.00 95.94 107 ILE A O 1
ATOM 802 N N . GLY A 1 108 ? 0.911 5.458 6.594 1.00 96.06 108 GLY A N 1
ATOM 803 C CA . GLY A 1 108 ? 0.552 4.661 5.427 1.00 96.06 108 GLY A CA 1
ATOM 804 C C . GLY A 1 108 ? 0.153 5.517 4.226 1.00 96.06 108 GLY A C 1
ATOM 805 O O . GLY A 1 108 ? 0.668 5.297 3.133 1.00 96.06 108 GLY A O 1
ATOM 806 N N . LEU A 1 109 ? -0.681 6.548 4.427 1.00 96.69 109 LEU A N 1
ATOM 807 C CA . LEU A 1 109 ? -1.043 7.503 3.370 1.00 96.69 109 LEU A CA 1
ATOM 808 C C . LEU A 1 109 ? 0.164 8.262 2.825 1.00 96.69 109 LEU A C 1
ATOM 810 O O . LEU A 1 109 ? 0.274 8.412 1.613 1.00 96.69 109 LEU A O 1
ATOM 814 N N . ILE A 1 110 ? 1.081 8.712 3.686 1.00 95.94 110 ILE A N 1
ATOM 815 C CA . ILE A 1 110 ? 2.318 9.363 3.233 1.00 95.94 110 ILE A CA 1
ATOM 816 C C . ILE A 1 110 ? 3.109 8.400 2.341 1.00 95.94 110 ILE A C 1
ATOM 818 O O . ILE A 1 110 ? 3.534 8.779 1.251 1.00 95.94 110 ILE A O 1
ATOM 822 N N . GLY A 1 111 ? 3.239 7.136 2.752 1.00 94.44 111 GLY A N 1
ATOM 823 C CA . GLY A 1 111 ? 3.850 6.094 1.931 1.00 94.44 111 GLY A CA 1
ATOM 824 C C . GLY A 1 111 ? 3.146 5.907 0.581 1.00 94.44 111 GLY A C 1
ATOM 825 O O . GLY A 1 111 ? 3.814 5.848 -0.449 1.00 94.44 111 GLY A O 1
ATOM 826 N N . MET A 1 112 ? 1.808 5.894 0.559 1.00 94.12 112 MET A N 1
ATOM 827 C CA . MET A 1 112 ? 1.021 5.802 -0.678 1.00 94.12 112 MET A CA 1
ATOM 828 C C . MET A 1 112 ? 1.225 7.012 -1.594 1.00 94.12 112 MET A C 1
ATOM 830 O O . MET A 1 112 ? 1.368 6.835 -2.803 1.00 94.12 112 MET A O 1
ATOM 834 N N . VAL A 1 113 ? 1.292 8.232 -1.054 1.00 93.50 113 VAL A N 1
ATOM 835 C CA . VAL A 1 113 ? 1.580 9.449 -1.832 1.00 93.50 113 VAL A CA 1
ATOM 836 C C . VAL A 1 113 ? 2.964 9.361 -2.468 1.00 93.50 113 VAL A C 1
ATOM 838 O O . VAL A 1 113 ? 3.087 9.560 -3.673 1.00 93.50 113 VAL A O 1
ATOM 841 N N . ILE A 1 114 ? 3.994 9.011 -1.691 1.00 90.94 114 ILE A N 1
ATOM 842 C CA . ILE A 1 114 ? 5.369 8.860 -2.193 1.00 90.94 114 ILE A CA 1
ATOM 843 C C . ILE A 1 114 ? 5.420 7.795 -3.294 1.00 90.94 114 ILE A C 1
ATOM 845 O O . ILE A 1 114 ? 6.026 8.024 -4.343 1.00 90.94 114 ILE A O 1
ATOM 849 N N . LEU A 1 115 ? 4.742 6.660 -3.086 1.00 86.50 115 LEU A N 1
ATOM 850 C CA . LEU A 1 115 ? 4.627 5.613 -4.097 1.00 86.50 115 LEU A CA 1
ATOM 851 C C . LEU A 1 115 ? 3.992 6.171 -5.374 1.00 86.50 115 LEU A C 1
ATOM 853 O O . LEU A 1 115 ? 4.563 6.022 -6.445 1.00 86.50 115 LEU A O 1
ATOM 857 N N . THR A 1 116 ? 2.862 6.871 -5.255 1.00 86.88 116 THR A N 1
ATOM 858 C CA . THR A 1 116 ? 2.129 7.469 -6.386 1.00 86.88 116 THR A CA 1
ATOM 859 C C . THR A 1 116 ? 2.982 8.465 -7.160 1.00 86.88 116 THR A C 1
ATOM 861 O O . THR A 1 116 ? 2.996 8.433 -8.386 1.00 86.88 116 THR A O 1
ATOM 864 N N . LEU A 1 117 ? 3.722 9.328 -6.462 1.00 83.56 117 LEU A N 1
ATOM 865 C CA . LEU A 1 117 ? 4.636 10.283 -7.086 1.00 83.56 117 LEU A CA 1
ATOM 866 C C . LEU A 1 117 ? 5.719 9.557 -7.884 1.00 83.56 117 LEU A C 1
ATOM 868 O O . LEU A 1 117 ? 6.009 9.951 -9.010 1.00 83.56 117 LEU A O 1
ATOM 872 N N . SER A 1 118 ? 6.252 8.456 -7.351 1.00 77.25 118 SER A N 1
ATOM 873 C CA . SER A 1 118 ? 7.180 7.616 -8.104 1.00 77.25 118 SER A CA 1
ATOM 874 C C . SER A 1 118 ? 6.548 6.981 -9.343 1.00 77.25 118 SER A C 1
ATOM 876 O O . SER A 1 118 ? 7.262 6.752 -10.313 1.00 77.25 118 SER A O 1
ATOM 878 N N . LEU A 1 119 ? 5.248 6.671 -9.327 1.00 74.12 119 LEU A N 1
ATOM 879 C CA . LEU A 1 119 ? 4.547 6.132 -10.498 1.00 74.12 119 LEU A CA 1
ATOM 880 C C . LEU A 1 119 ? 4.368 7.203 -11.576 1.00 74.12 119 LEU A C 1
ATOM 882 O O . LEU A 1 119 ? 4.642 6.957 -12.745 1.00 74.12 119 LEU A O 1
ATOM 886 N N . VAL A 1 120 ? 3.903 8.386 -11.170 1.00 74.44 120 VAL A N 1
ATOM 887 C CA . VAL A 1 120 ? 3.545 9.481 -12.081 1.00 74.44 120 VAL A CA 1
ATOM 888 C C . VAL A 1 120 ? 4.783 10.098 -12.723 1.00 74.44 120 VAL A C 1
ATOM 890 O O . VAL A 1 120 ? 4.795 10.310 -13.928 1.00 74.44 120 VAL A O 1
ATOM 893 N N . TYR A 1 121 ? 5.829 10.357 -11.937 1.00 71.56 121 TYR A N 1
ATOM 894 C CA . TYR A 1 121 ? 7.057 10.996 -12.423 1.00 71.56 121 TYR A CA 1
ATOM 895 C C . TYR A 1 121 ? 8.141 9.990 -12.844 1.00 71.56 121 TYR A C 1
ATOM 897 O O . TYR A 1 121 ? 9.160 10.383 -13.411 1.00 71.56 121 TYR A O 1
ATOM 905 N N . GLY A 1 122 ? 7.933 8.695 -12.575 1.00 62.09 122 GLY A N 1
ATOM 906 C CA . GLY A 1 122 ? 8.886 7.636 -12.907 1.00 62.09 122 GLY A CA 1
ATOM 907 C C . GLY A 1 122 ? 8.686 6.949 -14.253 1.00 62.09 122 GLY A C 1
ATOM 908 O O . GLY A 1 122 ? 9.604 6.269 -14.719 1.00 62.09 122 GLY A O 1
ATOM 909 N N . GLY A 1 123 ? 7.523 7.113 -14.886 1.00 58.22 123 GLY A N 1
ATOM 910 C CA . GLY A 1 123 ? 7.275 6.643 -16.248 1.00 58.22 123 GLY A CA 1
ATOM 911 C C . GLY A 1 123 ? 7.789 7.649 -17.279 1.00 58.22 123 GLY A C 1
ATOM 912 O O . GLY A 1 123 ? 7.511 8.836 -17.153 1.00 58.22 123 GLY A O 1
ATOM 913 N N . SER A 1 124 ? 8.534 7.201 -18.298 1.00 49.75 124 SER A N 1
ATOM 914 C CA . SER A 1 124 ? 8.865 8.078 -19.430 1.00 49.75 124 SER A CA 1
ATOM 915 C C . SER A 1 124 ? 7.617 8.364 -20.268 1.00 49.75 124 SER A C 1
ATOM 917 O O . SER A 1 124 ? 6.757 7.492 -20.409 1.00 49.75 124 SER A O 1
ATOM 919 N N . ASP A 1 125 ? 7.562 9.569 -20.829 1.00 50.44 125 ASP A N 1
ATOM 920 C CA . ASP A 1 125 ? 6.440 10.161 -21.559 1.00 50.44 125 ASP A CA 1
ATOM 921 C C . ASP A 1 125 ? 5.640 9.190 -22.451 1.00 50.44 125 ASP A C 1
ATOM 923 O O . ASP A 1 125 ? 6.187 8.531 -23.335 1.00 50.44 125 ASP A O 1
ATOM 927 N N . GLY A 1 126 ? 4.316 9.154 -22.243 1.00 51.94 126 GLY A N 1
ATOM 928 C CA . GLY A 1 126 ? 3.338 8.632 -23.213 1.00 51.94 126 GLY A CA 1
ATOM 929 C C . GLY A 1 126 ? 2.540 7.382 -22.814 1.00 51.94 126 GLY A C 1
ATOM 930 O O . GLY A 1 126 ? 1.576 7.044 -23.500 1.00 51.94 126 GLY A O 1
ATOM 931 N N . GLY A 1 127 ? 2.879 6.699 -21.716 1.00 55.06 127 GLY A N 1
ATOM 932 C CA . GLY A 1 127 ? 2.166 5.491 -21.272 1.00 55.06 127 GLY A CA 1
ATOM 933 C C . GLY A 1 127 ? 0.906 5.771 -20.436 1.00 55.06 127 GLY A C 1
ATOM 934 O O . GLY A 1 127 ? 0.913 6.619 -19.546 1.00 55.06 127 GLY A O 1
ATOM 935 N N . SER A 1 128 ? -0.179 5.018 -20.660 1.00 55.97 128 SER A N 1
ATOM 936 C CA . SER A 1 128 ? -1.360 5.044 -19.779 1.00 55.97 128 SER A CA 1
ATOM 937 C C . SER A 1 128 ? -1.070 4.324 -18.456 1.00 55.97 128 SER A C 1
ATOM 939 O O . SER A 1 128 ? -0.694 3.148 -18.439 1.00 55.97 128 SER A O 1
ATOM 941 N N . LEU A 1 129 ? -1.263 5.023 -17.334 1.00 61.56 129 LEU A N 1
ATOM 942 C CA . LEU A 1 129 ? -1.039 4.485 -15.994 1.00 61.56 129 LEU A CA 1
ATOM 943 C C . LEU A 1 129 ? -2.184 3.531 -15.619 1.00 61.56 129 LEU A C 1
ATOM 945 O O . LEU A 1 129 ? -3.285 3.956 -15.271 1.00 61.56 129 LEU A O 1
ATOM 949 N N . ARG A 1 130 ? -1.942 2.219 -15.690 1.00 67.81 130 ARG A N 1
ATOM 950 C CA . ARG A 1 130 ? -2.876 1.219 -15.152 1.00 67.81 130 ARG A CA 1
ATOM 951 C C . ARG A 1 130 ? -2.584 0.967 -13.684 1.00 67.81 130 ARG A C 1
ATOM 953 O O . ARG A 1 130 ? -1.432 0.791 -13.309 1.00 67.81 130 ARG A O 1
ATOM 960 N N . ILE A 1 131 ? -3.637 0.892 -12.877 1.00 74.12 131 ILE A N 1
ATOM 961 C CA . ILE A 1 131 ? -3.561 0.700 -11.428 1.00 74.12 131 ILE A CA 1
ATOM 962 C C . ILE A 1 131 ? -4.215 -0.635 -11.053 1.00 74.12 131 ILE A C 1
ATOM 964 O O . ILE A 1 131 ? -5.253 -0.992 -11.608 1.00 74.12 131 ILE A O 1
ATOM 968 N N . GLY A 1 132 ? -3.594 -1.391 -10.143 1.00 81.56 132 GLY A N 1
ATOM 969 C CA . GLY A 1 132 ? -4.140 -2.653 -9.646 1.00 81.56 132 GLY A CA 1
ATOM 970 C C . GLY A 1 132 ? -5.197 -2.418 -8.571 1.00 81.56 132 GLY A C 1
ATOM 971 O O . GLY A 1 132 ? -5.173 -1.414 -7.856 1.00 81.56 132 GLY A O 1
ATOM 972 N N . SER A 1 133 ? -6.134 -3.352 -8.431 1.00 84.38 133 SER A N 1
ATOM 973 C CA . SER A 1 133 ? -7.199 -3.239 -7.431 1.00 84.38 133 SER A CA 1
ATOM 974 C C . SER A 1 133 ? -6.650 -3.248 -6.003 1.00 84.38 133 SER A C 1
ATOM 976 O O . SER A 1 133 ? -7.163 -2.521 -5.158 1.00 84.38 133 SER A O 1
ATOM 978 N N . GLY A 1 134 ? -5.568 -3.987 -5.727 1.00 88.12 134 GLY A N 1
ATOM 979 C CA . GLY A 1 134 ? -4.943 -3.981 -4.399 1.00 88.12 134 GLY A CA 1
ATOM 980 C C . GLY A 1 134 ? -4.338 -2.621 -4.030 1.00 88.12 134 GLY A C 1
ATOM 981 O O . GLY A 1 134 ? -4.472 -2.187 -2.888 1.00 88.1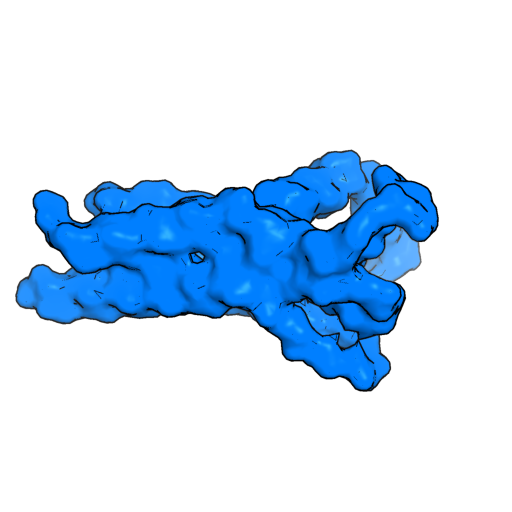2 134 GLY A O 1
ATOM 982 N N . TYR A 1 135 ? -3.780 -1.882 -4.993 1.00 89.31 135 TYR A N 1
ATOM 983 C CA . TYR A 1 135 ? -3.352 -0.501 -4.758 1.00 89.31 135 TYR A CA 1
ATOM 984 C C . TYR A 1 135 ? -4.535 0.421 -4.408 1.00 89.31 135 TYR A C 1
ATOM 986 O O . TYR A 1 135 ? -4.433 1.237 -3.491 1.00 89.31 135 TYR A O 1
ATOM 994 N N . LEU A 1 136 ? -5.675 0.281 -5.098 1.00 91.19 136 LEU A N 1
ATOM 995 C CA . LEU A 1 136 ? -6.884 1.058 -4.789 1.00 91.19 136 LEU A CA 1
ATOM 996 C C . LEU A 1 136 ? -7.422 0.719 -3.396 1.00 91.19 136 LEU A C 1
ATOM 998 O O . LEU A 1 136 ? -7.767 1.617 -2.630 1.00 91.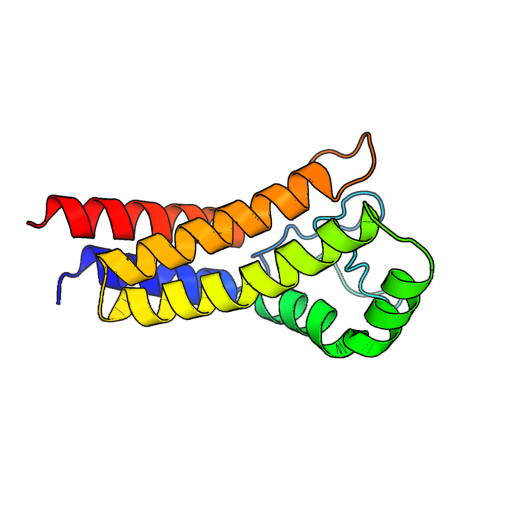19 136 LEU A O 1
ATOM 1002 N N . PHE A 1 137 ? -7.436 -0.564 -3.033 1.00 93.94 137 PHE A N 1
ATOM 1003 C CA . PHE A 1 137 ? -7.819 -0.993 -1.691 1.00 93.94 137 PHE A CA 1
ATOM 1004 C C . PHE A 1 137 ? -6.876 -0.446 -0.619 1.00 93.94 137 PHE A C 1
ATOM 1006 O O . PHE A 1 137 ? -7.357 -0.031 0.430 1.00 93.94 137 PHE A O 1
ATOM 1013 N N . ALA A 1 138 ? -5.569 -0.356 -0.877 1.00 94.31 138 ALA A N 1
ATOM 1014 C CA . ALA A 1 138 ? -4.636 0.273 0.055 1.00 94.31 138 ALA A CA 1
ATOM 1015 C C . ALA A 1 138 ? -4.965 1.761 0.287 1.00 94.31 138 ALA A C 1
ATOM 1017 O O . ALA A 1 138 ? -5.033 2.208 1.433 1.00 94.31 138 ALA A O 1
ATOM 1018 N N . TRP A 1 139 ? -5.260 2.511 -0.782 1.00 95.56 139 TRP A N 1
ATOM 1019 C CA . TRP A 1 139 ? -5.725 3.900 -0.687 1.00 95.56 139 TRP A CA 1
ATOM 1020 C C . TRP A 1 139 ? -7.015 4.038 0.122 1.00 95.56 139 TRP A C 1
ATOM 1022 O O . TRP A 1 139 ? -7.092 4.877 1.024 1.00 95.56 139 TRP A O 1
ATOM 1032 N N . VAL A 1 140 ? -8.016 3.206 -0.179 1.00 96.00 140 VAL A N 1
ATOM 1033 C CA . VAL A 1 140 ? -9.308 3.213 0.521 1.00 96.00 140 VAL A CA 1
ATOM 1034 C C . VAL A 1 140 ? -9.120 2.849 1.991 1.00 96.00 140 VAL A C 1
ATOM 1036 O O . VAL A 1 140 ? -9.629 3.554 2.859 1.00 96.00 140 VAL A O 1
ATOM 1039 N N . GLY A 1 141 ? -8.358 1.794 2.282 1.00 95.56 141 GLY A N 1
ATOM 1040 C CA . GLY A 1 141 ? -8.101 1.314 3.636 1.00 95.56 141 GLY A CA 1
ATOM 1041 C C . GLY A 1 141 ? -7.416 2.369 4.498 1.00 95.56 141 GLY A C 1
ATOM 1042 O O . GLY A 1 141 ? -7.921 2.708 5.566 1.00 95.56 141 GLY A O 1
ATOM 1043 N N . PHE A 1 142 ? -6.330 2.978 4.022 1.00 97.00 142 PHE A N 1
ATOM 1044 C CA . PHE A 1 142 ? -5.671 4.030 4.794 1.00 97.00 142 PHE A CA 1
ATOM 1045 C C . PHE A 1 142 ? -6.517 5.305 4.937 1.00 97.00 142 PHE A C 1
ATOM 1047 O O . PHE A 1 142 ? -6.564 5.888 6.021 1.00 97.00 142 PHE A O 1
ATOM 1054 N N . SER A 1 143 ? -7.233 5.726 3.890 1.00 96.31 143 SER A N 1
ATOM 1055 C CA . SER A 1 143 ? -8.075 6.933 3.947 1.00 96.31 143 SER A CA 1
ATOM 1056 C C . SER A 1 143 ? -9.244 6.755 4.915 1.00 96.31 143 SER A C 1
ATOM 1058 O O . SER A 1 143 ? -9.449 7.572 5.813 1.00 96.31 143 SER A O 1
ATOM 1060 N N . LEU A 1 144 ? -9.983 5.650 4.778 1.00 94.50 144 LEU A N 1
ATOM 1061 C CA . LEU A 1 144 ? -11.110 5.325 5.647 1.00 94.50 144 LEU A CA 1
ATOM 1062 C C . LEU A 1 144 ? -10.647 5.117 7.091 1.00 94.50 144 LEU A C 1
ATOM 1064 O O . LEU A 1 144 ? -11.279 5.608 8.028 1.00 94.50 144 LEU A O 1
ATOM 1068 N N . GLY A 1 145 ? -9.519 4.428 7.272 1.00 92.69 145 GLY A N 1
ATOM 1069 C CA . GLY A 1 145 ? -8.908 4.207 8.573 1.00 92.69 145 GLY A CA 1
ATOM 1070 C C . GLY A 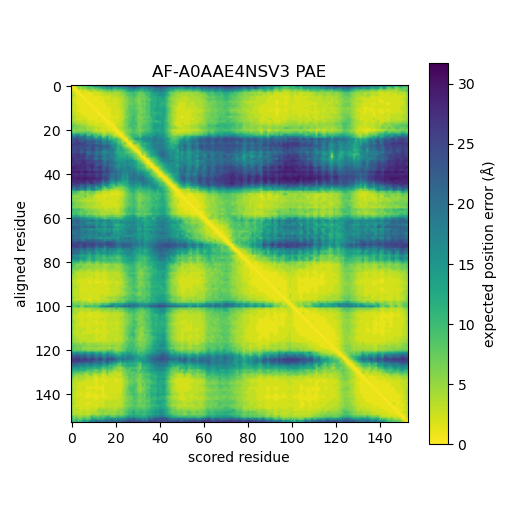1 145 ? -8.518 5.509 9.272 1.00 92.69 145 GLY A C 1
ATOM 1071 O O . GLY A 1 145 ? -8.791 5.663 10.468 1.00 92.69 145 GLY A O 1
ATOM 1072 N N . LEU A 1 146 ? -7.946 6.472 8.541 1.00 94.38 146 LEU A N 1
ATOM 1073 C CA . LEU A 1 146 ? -7.595 7.784 9.080 1.00 94.38 146 LEU A CA 1
ATOM 1074 C C . LEU A 1 146 ? -8.845 8.589 9.452 1.00 94.38 146 LEU A C 1
ATOM 1076 O O . LEU A 1 146 ? -8.968 9.019 10.599 1.00 94.38 146 LEU A O 1
ATOM 1080 N N . VAL A 1 147 ? -9.784 8.750 8.514 1.00 93.19 147 VAL A N 1
ATOM 1081 C CA . VAL A 1 147 ? -11.017 9.528 8.721 1.00 93.19 147 VAL A CA 1
ATOM 1082 C C . VAL A 1 147 ? -11.812 8.971 9.899 1.00 93.19 147 VAL A C 1
ATOM 1084 O O . VAL A 1 147 ? -12.174 9.714 10.809 1.00 93.19 147 VAL A O 1
ATOM 1087 N N . SER A 1 148 ? -12.005 7.651 9.954 1.00 90.00 148 SER A N 1
ATOM 1088 C CA . SER A 1 148 ? -12.706 7.000 11.064 1.00 90.00 148 SER A CA 1
ATOM 1089 C C . SER A 1 148 ? -11.978 7.181 12.400 1.00 90.00 148 SER A C 1
ATOM 1091 O O . SER A 1 148 ? -12.610 7.444 13.424 1.00 90.00 148 SER A O 1
ATOM 1093 N N . SER A 1 149 ? -10.643 7.099 12.410 1.00 88.00 149 SER A N 1
ATOM 1094 C CA . SER A 1 149 ? -9.852 7.295 13.633 1.00 88.00 149 SER A CA 1
ATOM 1095 C C . SER A 1 149 ? -9.946 8.722 14.176 1.00 88.00 149 SER A C 1
ATOM 1097 O O . SER A 1 149 ? -9.934 8.898 15.396 1.00 88.00 149 SER A O 1
ATOM 1099 N N . VAL A 1 150 ? -10.026 9.716 13.286 1.00 87.44 150 VAL A N 1
ATOM 1100 C CA . VAL A 1 150 ? -10.139 11.142 13.626 1.00 87.44 150 VAL A CA 1
ATOM 1101 C C . VAL A 1 150 ? -11.550 11.494 14.094 1.00 87.44 150 VAL A C 1
ATOM 1103 O O . VAL A 1 150 ? -11.683 12.178 15.105 1.00 87.44 150 VAL A O 1
ATOM 1106 N N . LEU A 1 151 ? -12.581 11.010 13.393 1.00 85.00 151 LEU A N 1
ATOM 1107 C CA . LEU A 1 151 ? -13.988 11.311 13.687 1.00 85.00 151 LEU A CA 1
ATOM 1108 C C . LEU A 1 151 ? -14.533 10.568 14.904 1.00 85.00 151 LEU A C 1
ATOM 1110 O O . LEU A 1 151 ? -15.456 11.043 15.546 1.00 85.00 151 LEU A O 1
ATOM 1114 N N . SER A 1 152 ? -13.964 9.416 15.254 1.00 71.62 152 SER A N 1
ATOM 1115 C CA . SER A 1 152 ? -14.362 8.659 16.445 1.00 71.62 152 SER A CA 1
ATOM 1116 C C . SER A 1 152 ? -13.809 9.275 17.750 1.00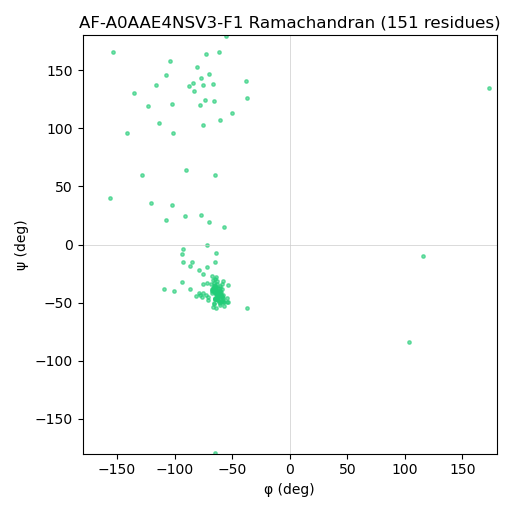 71.62 152 SER A C 1
ATOM 1118 O O . SER A 1 152 ? -13.548 8.549 18.710 1.00 71.62 152 SER A O 1
ATOM 1120 N N . LYS A 1 153 ? -13.521 10.578 17.764 1.00 57.12 153 LYS A N 1
ATOM 1121 C CA . LYS A 1 153 ? -13.098 11.311 18.961 1.00 57.12 153 LYS A CA 1
ATOM 1122 C C . LYS A 1 153 ? -14.275 11.574 19.886 1.00 57.12 153 LYS A C 1
ATOM 1124 O O . LYS A 1 153 ? -15.358 11.898 19.361 1.00 57.12 153 LYS A O 1
#

Sequence (153 aa):
MKPVPFLAALLVIVAMTMPWFTPGSKSPEIRMFLATSPEKGPAEGGQGLSFVDMAKGIYLKKDALKQDLILNGGAKTLNILLPLVAFPLIVLGAFMGLFNGKFGHAIGLIGMVILTLSLVYGGSDGGSLRIGSGYLFAWVGFSLGLVSSVLSK

Foldseek 3Di:
DQVFLLVLLVLLVVLQADQQQFFQDPDPQADLAVPPPPPDPPDDGRGHHHNVRVLCSLVVCVVVLVVCCVPPDDQLVLLNVLLPQLSVQLVQLSVCSNPPQQVSLVSNVVSLVSSVCSRVSVRDPDDDHGGGPSSVSSVVSSVSSNVCVVVVD

Solvent-accessible surface area (backbone atoms only — not comparable to full-atom values): 8001 Å² total; per-residue (Å²): 133,67,66,64,19,30,51,18,18,51,46,23,54,53,19,36,68,33,46,42,19,32,52,48,61,89,53,97,73,63,57,77,48,97,69,70,77,90,81,69,68,105,79,77,76,57,66,28,42,21,48,59,57,53,50,48,60,59,65,73,41,47,67,63,50,51,52,49,46,74,71,51,67,66,69,63,42,49,46,53,48,35,42,69,55,12,57,58,31,32,53,51,6,32,61,35,8,57,80,45,26,46,60,10,13,49,42,17,43,52,12,50,51,37,36,48,50,27,41,68,74,48,47,74,91,87,60,75,88,71,75,14,64,20,47,52,39,32,53,50,15,25,50,53,8,24,53,47,44,61,67,72,107

Radius of gyration: 16.3 Å; Cα contacts (8 Å, |Δi|>4): 228; chains: 1; bounding box: 41×32×43 Å